Protein AF-A0A382D978-F1 (afdb_monomer)

Organism: NCBI:txid408172

InterPro domains:
  IPR000594 THIF-type NAD/FAD binding fold [PF00899] (1-119)
  IPR035985 Ubiquitin-activating enzyme-like [SSF69572] (1-120)
  IPR045886 ThiF/MoeB/HesA family [PTHR10953] (1-118)

Solvent-accessible surface area (backbone atoms only — not comparable to full-atom values): 6616 Å² total; per-residue (Å²): 61,31,33,36,23,66,35,57,55,21,30,58,52,52,52,54,43,37,75,72,60,44,59,46,42,33,37,31,28,61,52,56,37,47,81,94,47,38,92,53,19,79,82,50,55,86,90,44,50,72,38,46,39,39,58,54,49,47,54,52,43,40,73,73,28,73,78,43,44,73,46,68,38,81,38,76,85,43,85,87,55,39,72,68,56,55,74,79,38,65,35,40,36,40,28,55,95,47,67,70,56,54,54,51,52,52,55,51,24,62,75,67,76,35,52,72,46,77,60,132

Mean predicted aligned error: 2.24 Å

Foldseek 3Di:
DEEEDQALVNQVVLLVCLLVPPQEYEYEDQDADDPVGCVRNVQDDPVRGPPQSQVSSVVSSCVNHVRHHYHYHNDHDDPVPVLVVVVVDQAYEYPDDDPVVVVSCVVNCVVNVHHYHYDD

Radius of gyration: 13.4 Å; Cα contacts (8 Å, |Δi|>4): 221; chains: 1; bounding box: 26×32×36 Å

Nearest PDB structures (foldseek):
  6yub-assembly1_B  TM=9.825E-01  e=2.816E-12  Thermochaetoides thermophila
  6yub-assembly1_A  TM=9.847E-01  e=7.323E-12  Thermochaetoides thermophila
  1zud-assembly3_1  TM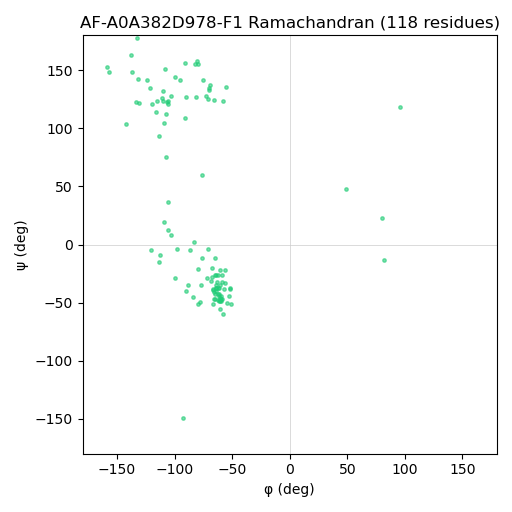=9.861E-01  e=1.385E-11  Escherichia coli K-12
  1zkm-assembly2_D  TM=9.813E-01  e=2.792E-11  Escherichia coli
  1jw9-assembly1_B  TM=9.790E-01  e=1.209E-10  Escherichia coli

pLDDT: mean 97.02, std 2.32, range [77.81, 98.62]

Secondary structure (DSSP, 8-state):
-EEE--STTHHHHHHHHHHTT-SEEEEE--PBP-GGGTTT-TT--GGGTTSBHHHHHHHHHHHH-TTSEEEEE-S---HHHHHHHGGG-SEEEE--SSHHHHHHHHHHHHHTT-EEEE--

Structure (mmCIF, N/CA/C/O backbone):
data_AF-A0A382D978-F1
#
_entry.id   AF-A0A382D978-F1
#
loop_
_atom_site.group_PDB
_atom_site.id
_atom_site.type_symbol
_atom_site.label_atom_id
_atom_site.label_alt_id
_atom_site.label_comp_id
_atom_site.label_asym_id
_atom_site.label_entity_id
_atom_site.label_seq_id
_atom_site.pdbx_PDB_ins_code
_atom_site.Cartn_x
_atom_site.Cartn_y
_atom_site.Cartn_z
_atom_site.occupancy
_atom_site.B_iso_or_equiv
_atom_site.auth_seq_id
_atom_site.auth_comp_id
_atom_site.auth_asym_id
_atom_site.auth_atom_id
_atom_site.pdbx_PDB_model_num
ATOM 1 N N . VAL A 1 1 ? -5.049 7.019 4.867 1.00 98.38 1 VAL A N 1
ATOM 2 C CA . VAL A 1 1 ? -5.458 5.656 4.436 1.00 98.38 1 VAL A CA 1
ATOM 3 C C . VAL A 1 1 ? -4.228 4.766 4.317 1.00 98.38 1 VAL A C 1
ATOM 5 O O . VAL A 1 1 ? -3.235 5.230 3.770 1.00 98.38 1 VAL A O 1
ATOM 8 N N . LEU A 1 2 ? -4.253 3.540 4.843 1.00 98.62 2 LEU A N 1
ATOM 9 C CA . LEU A 1 2 ? -3.199 2.536 4.648 1.00 98.62 2 LEU A CA 1
ATOM 10 C C . LEU A 1 2 ? -3.656 1.495 3.630 1.00 98.62 2 LEU A C 1
ATOM 12 O O . LEU A 1 2 ? -4.706 0.896 3.818 1.00 98.62 2 LEU A O 1
ATOM 16 N N . ILE A 1 3 ? -2.846 1.246 2.609 1.00 98.44 3 ILE A N 1
ATOM 17 C CA . ILE A 1 3 ? -3.051 0.193 1.617 1.00 98.44 3 ILE A CA 1
ATOM 18 C C . ILE A 1 3 ? -2.051 -0.928 1.911 1.00 98.44 3 ILE A C 1
ATOM 20 O O . ILE A 1 3 ? -0.840 -0.687 1.964 1.00 98.44 3 ILE A O 1
ATOM 24 N N . VAL A 1 4 ? -2.546 -2.146 2.123 1.00 98.31 4 VAL A N 1
ATOM 25 C CA . VAL A 1 4 ? -1.719 -3.339 2.345 1.00 98.31 4 VAL A CA 1
ATOM 26 C C . VAL A 1 4 ? -1.783 -4.211 1.099 1.00 98.31 4 VAL A C 1
ATOM 28 O O . VAL A 1 4 ? -2.829 -4.764 0.789 1.00 98.31 4 VAL A O 1
ATOM 31 N N . GLY A 1 5 ? -0.660 -4.320 0.393 1.00 97.69 5 GLY A N 1
ATOM 32 C CA . GLY A 1 5 ? -0.573 -4.891 -0.948 1.00 97.69 5 GLY A CA 1
ATOM 33 C C . GLY A 1 5 ? -0.637 -3.806 -2.022 1.00 97.69 5 GLY A C 1
ATOM 34 O O . GLY A 1 5 ? -1.629 -3.101 -2.159 1.00 97.69 5 GLY A O 1
ATOM 35 N N . ALA A 1 6 ? 0.427 -3.693 -2.811 1.00 97.19 6 ALA A N 1
ATOM 36 C CA . ALA A 1 6 ? 0.584 -2.783 -3.945 1.00 97.19 6 ALA A CA 1
ATOM 37 C C . ALA A 1 6 ? 0.478 -3.555 -5.275 1.00 97.19 6 ALA A C 1
ATOM 39 O O . ALA A 1 6 ? 1.224 -3.323 -6.222 1.00 97.19 6 ALA A O 1
ATOM 40 N N . GLY A 1 7 ? -0.408 -4.554 -5.308 1.00 96.31 7 GLY A N 1
ATOM 41 C CA . GLY A 1 7 ? -0.681 -5.390 -6.473 1.00 96.31 7 GLY A CA 1
ATOM 42 C C . GLY A 1 7 ? -1.832 -4.857 -7.325 1.00 96.31 7 GLY A C 1
ATOM 43 O O . GLY A 1 7 ? -2.085 -3.657 -7.375 1.00 96.31 7 GLY A O 1
ATOM 44 N N . GLY A 1 8 ? -2.557 -5.766 -7.984 1.00 96.62 8 GLY A N 1
ATOM 45 C CA . GLY A 1 8 ? -3.624 -5.381 -8.915 1.00 96.62 8 GLY A CA 1
ATOM 46 C C . GLY A 1 8 ? -4.802 -4.654 -8.264 1.00 96.62 8 GLY A C 1
ATOM 47 O O . GLY A 1 8 ? -5.430 -3.826 -8.907 1.00 96.62 8 GLY A O 1
ATOM 48 N N . LEU A 1 9 ? -5.045 -4.892 -6.972 1.00 96.50 9 LEU A N 1
ATOM 49 C CA . LEU A 1 9 ? -6.022 -4.138 -6.181 1.00 96.50 9 LEU A CA 1
ATOM 50 C C . LEU A 1 9 ? -5.420 -2.838 -5.631 1.00 96.50 9 LEU A C 1
ATOM 52 O O . LEU A 1 9 ? -6.022 -1.772 -5.718 1.00 96.50 9 LEU A O 1
ATOM 56 N N . GLY A 1 10 ? -4.201 -2.906 -5.093 1.00 97.31 10 GLY A N 1
ATOM 57 C CA . GLY A 1 10 ? -3.542 -1.761 -4.465 1.00 97.31 10 GLY A CA 1
ATOM 58 C C . GLY A 1 10 ? -3.230 -0.609 -5.419 1.00 97.31 10 GLY A C 1
ATOM 59 O O . GLY A 1 10 ? -3.371 0.549 -5.031 1.00 97.31 10 GLY A O 1
ATOM 60 N N . CYS A 1 11 ? -2.830 -0.906 -6.661 1.00 97.31 11 CYS A N 1
ATOM 61 C CA . CYS A 1 11 ? -2.509 0.105 -7.672 1.00 97.31 11 CYS A CA 1
ATOM 62 C C . CYS A 1 11 ? -3.681 1.060 -7.970 1.00 97.31 11 CYS A C 1
ATOM 64 O O . CYS A 1 11 ? -3.514 2.259 -7.742 1.00 97.31 11 CYS A O 1
ATOM 66 N N . PRO A 1 12 ? -4.856 0.592 -8.439 1.00 97.06 12 PRO A N 1
ATOM 67 C CA . PRO A 1 12 ? -5.972 1.488 -8.738 1.00 97.06 12 PRO A CA 1
ATOM 68 C C . PRO A 1 12 ? -6.465 2.229 -7.491 1.00 97.06 12 PRO A C 1
ATOM 70 O O . PRO A 1 12 ? -6.761 3.417 -7.563 1.00 97.06 12 PRO A O 1
ATOM 73 N N . ILE A 1 13 ? -6.481 1.575 -6.325 1.00 97.12 13 ILE A N 1
ATOM 74 C CA . ILE A 1 13 ? -6.863 2.220 -5.060 1.00 97.12 13 ILE A CA 1
ATOM 75 C C . ILE A 1 13 ? -5.928 3.396 -4.756 1.00 97.12 13 ILE A C 1
ATOM 77 O O . ILE A 1 13 ? -6.387 4.491 -4.440 1.00 97.12 13 ILE A O 1
ATOM 81 N N .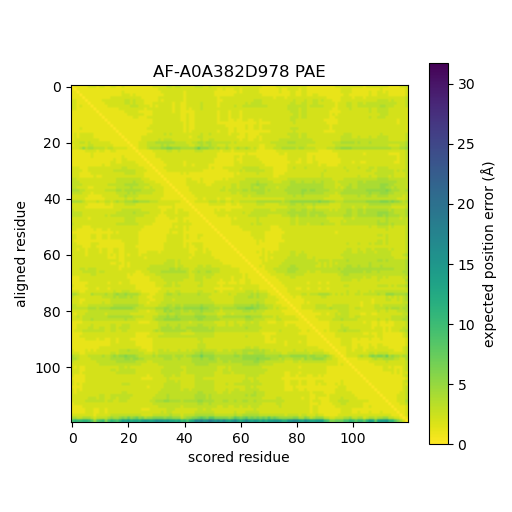 ALA A 1 14 ? -4.616 3.198 -4.881 1.00 97.56 14 ALA A N 1
ATOM 82 C CA . ALA A 1 14 ? -3.638 4.252 -4.651 1.00 97.56 14 ALA A CA 1
ATOM 83 C C . ALA A 1 14 ? -3.768 5.416 -5.649 1.00 97.56 14 ALA A C 1
ATOM 85 O O . ALA A 1 14 ? -3.666 6.573 -5.234 1.00 97.56 14 ALA A O 1
ATOM 86 N N . ASP A 1 15 ? -4.021 5.118 -6.929 1.00 97.75 15 ASP A N 1
ATOM 87 C CA . ASP A 1 15 ? -4.243 6.124 -7.977 1.00 97.75 15 ASP A CA 1
ATOM 88 C C . ASP A 1 15 ? -5.455 7.004 -7.646 1.00 97.75 15 ASP A C 1
ATOM 90 O O . ASP A 1 15 ? -5.336 8.223 -7.501 1.00 97.75 15 ASP A O 1
ATOM 94 N N . TYR A 1 16 ? -6.617 6.386 -7.425 1.00 97.81 16 TYR A N 1
ATOM 95 C CA . TYR A 1 16 ? -7.850 7.126 -7.167 1.00 97.81 16 TYR A CA 1
ATOM 96 C C . TYR A 1 16 ? -7.815 7.890 -5.843 1.00 97.81 16 TYR A C 1
ATOM 98 O O . TYR A 1 16 ? -8.249 9.039 -5.804 1.00 97.81 16 TYR A O 1
ATOM 106 N N . LEU A 1 17 ? -7.245 7.323 -4.772 1.00 97.81 17 LEU A N 1
ATOM 107 C CA . LEU A 1 17 ? -7.086 8.053 -3.508 1.00 97.81 17 LEU A CA 1
ATOM 108 C C . LEU A 1 17 ? -6.152 9.262 -3.662 1.00 97.81 17 LEU A C 1
ATOM 110 O O . LEU A 1 17 ? -6.402 10.309 -3.065 1.00 97.81 17 LEU A O 1
ATOM 114 N N . SER A 1 18 ? -5.090 9.144 -4.463 1.00 97.56 18 SER A N 1
ATOM 115 C CA . SER A 1 18 ? -4.199 10.270 -4.750 1.00 97.56 18 SER A CA 1
ATOM 116 C C . SER A 1 18 ? -4.916 11.381 -5.522 1.00 97.56 18 SER A C 1
ATOM 118 O O . SER A 1 18 ? -4.836 12.549 -5.128 1.00 97.56 18 SER A O 1
ATOM 120 N N . ARG A 1 19 ? -5.655 11.018 -6.578 1.00 97.88 19 ARG A N 1
ATOM 121 C CA . ARG A 1 19 ? -6.437 11.955 -7.402 1.00 97.88 19 ARG A CA 1
ATOM 122 C C . ARG A 1 19 ? -7.564 12.622 -6.623 1.00 97.88 19 ARG A C 1
ATOM 124 O O . ARG A 1 19 ? -7.827 13.797 -6.836 1.00 97.88 19 ARG A O 1
ATOM 131 N N . ALA A 1 20 ? -8.174 11.905 -5.681 1.00 98.00 20 ALA A N 1
ATOM 132 C CA . ALA A 1 20 ? -9.182 12.442 -4.771 1.00 98.00 20 ALA A CA 1
ATOM 133 C C . ALA A 1 20 ? -8.607 13.410 -3.716 1.00 98.00 20 ALA A C 1
ATOM 135 O O . ALA A 1 20 ? -9.359 13.969 -2.924 1.00 98.00 20 ALA A O 1
ATOM 136 N N . GLY A 1 21 ? -7.284 13.604 -3.668 1.00 96.75 21 GLY A N 1
ATOM 137 C CA . GLY A 1 21 ? -6.656 14.548 -2.746 1.00 96.75 21 GLY A CA 1
ATOM 138 C C . GLY A 1 21 ? -6.496 14.022 -1.320 1.00 96.75 21 GLY A C 1
ATOM 139 O O . GLY A 1 21 ? -6.355 14.816 -0.391 1.00 96.75 21 GLY A O 1
ATOM 140 N N . ILE A 1 22 ? -6.479 12.697 -1.114 1.00 97.56 22 ILE A N 1
ATOM 141 C CA . ILE A 1 22 ? -6.208 12.130 0.213 1.00 97.56 22 ILE A CA 1
ATOM 142 C C . ILE A 1 22 ? -4.844 12.613 0.710 1.00 97.56 22 ILE A C 1
ATOM 144 O O . ILE A 1 22 ? -3.809 12.407 0.072 1.00 97.56 22 ILE A O 1
ATOM 148 N N . GLY A 1 23 ? -4.844 13.237 1.890 1.00 95.69 23 GLY A N 1
ATOM 149 C CA . GLY A 1 23 ? -3.662 13.914 2.421 1.00 95.69 23 GLY A CA 1
ATOM 150 C C . GLY A 1 23 ? -2.502 12.973 2.747 1.00 95.69 23 GLY A C 1
ATOM 151 O O . GLY A 1 23 ? -1.352 13.306 2.474 1.00 95.69 23 GLY A O 1
ATOM 152 N N . THR A 1 24 ? -2.773 11.793 3.323 1.00 98.25 24 THR A N 1
ATOM 153 C CA . THR A 1 24 ? -1.734 10.798 3.653 1.00 98.25 24 THR A CA 1
ATOM 154 C C . THR A 1 24 ? -2.132 9.390 3.220 1.00 98.25 24 THR A C 1
ATOM 156 O O . THR A 1 24 ? -3.135 8.837 3.691 1.00 98.25 24 THR A O 1
ATOM 159 N N . ILE A 1 25 ? -1.289 8.780 2.384 1.00 98.62 25 ILE A N 1
ATOM 160 C CA . ILE A 1 25 ? -1.409 7.389 1.942 1.00 98.62 25 ILE A CA 1
ATOM 161 C C . ILE A 1 25 ? -0.204 6.594 2.458 1.00 98.62 25 ILE A C 1
ATOM 163 O O . ILE A 1 25 ? 0.955 6.942 2.229 1.00 98.62 25 ILE A O 1
ATOM 167 N N . GLY A 1 26 ? -0.482 5.526 3.198 1.00 98.50 26 GLY A N 1
ATOM 168 C CA . GLY A 1 26 ? 0.495 4.510 3.567 1.00 98.50 26 GLY A CA 1
ATOM 169 C C . GLY A 1 26 ? 0.432 3.349 2.585 1.00 98.50 26 GLY A C 1
ATOM 170 O O . GLY A 1 26 ? -0.661 2.963 2.186 1.00 98.50 26 GLY A O 1
ATOM 171 N N . ILE A 1 27 ? 1.577 2.780 2.222 1.00 98.38 27 ILE A N 1
ATOM 172 C CA . ILE A 1 27 ? 1.656 1.626 1.320 1.00 98.38 27 ILE A CA 1
ATOM 173 C C . ILE A 1 27 ? 2.566 0.592 1.961 1.00 98.38 27 ILE A C 1
ATOM 175 O O . ILE A 1 27 ? 3.730 0.890 2.229 1.00 98.38 27 ILE A O 1
ATOM 179 N N . ALA A 1 28 ? 2.057 -0.614 2.189 1.00 98.31 28 ALA A N 1
ATOM 180 C CA . ALA A 1 28 ? 2.844 -1.734 2.681 1.00 98.31 28 ALA A CA 1
ATOM 181 C C . ALA A 1 28 ? 2.885 -2.861 1.651 1.00 98.31 28 ALA A C 1
ATOM 183 O O . ALA A 1 28 ? 1.864 -3.480 1.363 1.00 98.31 28 ALA A O 1
ATOM 184 N N . ASP A 1 29 ? 4.069 -3.125 1.110 1.00 98.19 29 ASP A N 1
ATOM 185 C CA . ASP A 1 29 ? 4.351 -4.240 0.210 1.00 98.19 29 ASP A CA 1
ATOM 186 C C . ASP A 1 29 ? 5.861 -4.536 0.282 1.00 98.19 29 ASP A C 1
ATOM 188 O O . ASP A 1 29 ? 6.670 -3.642 0.547 1.00 98.19 29 ASP A O 1
ATOM 192 N N . PHE A 1 30 ? 6.253 -5.793 0.115 1.00 96.94 30 PHE A N 1
ATOM 193 C CA . PHE A 1 30 ? 7.649 -6.238 0.191 1.00 96.94 30 PHE A CA 1
ATOM 194 C C . PHE A 1 30 ? 8.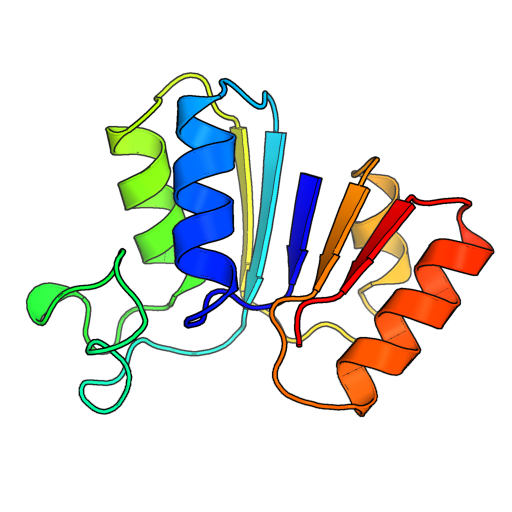191 -6.724 -1.154 1.00 96.94 30 PHE A C 1
ATOM 196 O O . PHE A 1 30 ? 9.396 -6.939 -1.282 1.00 96.94 30 PHE A O 1
ATOM 203 N N . ASP A 1 31 ? 7.328 -6.873 -2.153 1.00 97.50 31 ASP A N 1
ATOM 204 C CA . ASP A 1 31 ? 7.688 -7.442 -3.436 1.00 97.50 31 ASP A CA 1
ATOM 205 C C . ASP A 1 31 ? 8.372 -6.429 -4.353 1.00 97.50 31 ASP A C 1
ATOM 207 O O . ASP A 1 31 ? 8.193 -5.203 -4.292 1.00 97.50 31 ASP A O 1
ATOM 211 N N . LYS A 1 32 ? 9.108 -6.999 -5.303 1.00 98.38 32 LYS A N 1
ATOM 212 C CA . LYS A 1 32 ? 9.566 -6.313 -6.504 1.00 98.38 32 LYS A CA 1
ATOM 213 C C . LYS A 1 32 ? 8.561 -6.487 -7.640 1.00 98.38 32 LYS A C 1
ATOM 215 O O . LYS A 1 32 ? 7.785 -7.441 -7.680 1.00 98.38 32 LYS A O 1
ATOM 220 N N . ILE A 1 33 ? 8.589 -5.553 -8.579 1.00 98.50 33 ILE A N 1
ATOM 221 C CA . ILE A 1 33 ? 7.781 -5.604 -9.795 1.00 98.50 33 ILE A CA 1
ATOM 222 C C . ILE A 1 33 ? 8.323 -6.716 -10.699 1.00 98.50 33 ILE A C 1
ATOM 224 O O . ILE A 1 33 ? 9.530 -6.808 -10.933 1.00 98.50 33 ILE A O 1
ATOM 228 N N . ASN A 1 34 ? 7.419 -7.551 -11.210 1.00 98.19 34 ASN A N 1
ATOM 229 C CA . ASN A 1 34 ? 7.719 -8.662 -12.111 1.00 98.19 34 ASN A CA 1
ATOM 230 C C . ASN A 1 34 ? 6.899 -8.512 -13.399 1.00 98.19 34 ASN A C 1
ATOM 232 O O . ASN A 1 34 ? 5.725 -8.139 -13.338 1.00 98.19 34 ASN A O 1
ATOM 236 N N . LEU A 1 35 ? 7.502 -8.841 -14.545 1.00 97.88 35 LEU A N 1
ATOM 237 C CA . LEU A 1 35 ? 6.856 -8.840 -15.858 1.00 97.88 35 LEU A CA 1
ATOM 238 C C . LEU A 1 35 ? 5.543 -9.641 -15.874 1.00 97.88 35 LEU A C 1
ATOM 240 O O . LEU A 1 35 ? 4.565 -9.196 -16.464 1.00 97.88 35 LEU A O 1
ATOM 244 N N . SER A 1 36 ? 5.472 -10.771 -15.167 1.00 97.19 36 SER A N 1
ATOM 245 C CA . SER A 1 36 ? 4.257 -11.596 -15.093 1.00 97.19 36 SER A CA 1
ATOM 246 C C . SER A 1 36 ? 3.074 -10.903 -14.407 1.00 97.19 36 SER A C 1
ATOM 248 O O . SER A 1 36 ? 1.950 -11.395 -14.473 1.00 97.19 36 SER A O 1
ATOM 250 N N . ASN A 1 37 ? 3.297 -9.760 -13.752 1.00 96.12 37 ASN A N 1
ATOM 251 C CA . ASN A 1 37 ? 2.290 -9.067 -12.958 1.00 96.12 37 ASN A CA 1
ATOM 252 C C . ASN A 1 37 ? 1.866 -7.705 -13.524 1.00 96.12 37 ASN A C 1
ATOM 254 O O . ASN A 1 37 ? 0.819 -7.196 -13.120 1.00 96.12 37 ASN A O 1
ATOM 258 N N . ILE A 1 38 ? 2.622 -7.121 -14.463 1.00 95.94 38 ILE A N 1
ATOM 259 C CA . ILE A 1 38 ? 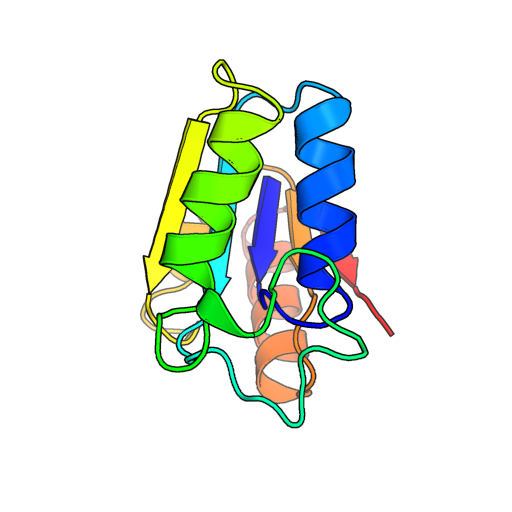2.348 -5.755 -14.948 1.00 95.94 38 ILE A CA 1
ATOM 260 C C . ILE A 1 38 ? 1.005 -5.633 -15.679 1.00 95.94 38 ILE A C 1
ATOM 262 O O . ILE A 1 38 ? 0.391 -4.576 -15.628 1.00 95.94 38 ILE A O 1
ATOM 266 N N . HIS A 1 39 ? 0.493 -6.718 -16.273 1.00 96.00 39 HIS A N 1
ATOM 267 C CA . HIS A 1 39 ? -0.795 -6.721 -16.985 1.00 96.00 39 HIS A CA 1
ATOM 268 C C . HIS A 1 39 ? -1.995 -6.356 -16.097 1.00 96.00 39 HIS A C 1
ATOM 270 O O . HIS A 1 39 ? -3.029 -5.947 -16.610 1.00 96.00 39 HIS A O 1
ATOM 276 N N . ARG A 1 40 ? -1.869 -6.513 -14.772 1.00 96.38 40 ARG A N 1
ATOM 277 C CA . ARG A 1 40 ? -2.919 -6.172 -13.798 1.00 96.38 40 ARG A CA 1
ATOM 278 C C . ARG A 1 40 ? -2.494 -5.120 -12.778 1.00 96.38 40 ARG A C 1
ATOM 280 O O . ARG A 1 40 ? -3.309 -4.710 -11.967 1.00 96.38 40 ARG A O 1
ATOM 287 N N . GLN A 1 41 ? -1.234 -4.687 -12.789 1.00 97.31 41 GLN A N 1
ATOM 288 C CA . GLN A 1 41 ? -0.694 -3.691 -11.859 1.00 97.31 41 GLN A CA 1
ATOM 289 C C . GLN A 1 41 ? -0.474 -2.371 -12.602 1.00 97.31 41 GLN A C 1
ATOM 291 O O . GLN A 1 41 ? 0.650 -2.017 -12.949 1.00 97.31 41 GLN A O 1
ATOM 296 N N . SER A 1 42 ? -1.576 -1.665 -12.862 1.00 95.00 42 SER A N 1
ATOM 297 C CA . SER A 1 42 ? -1.678 -0.557 -13.827 1.00 95.00 42 SER A CA 1
ATOM 298 C C . SER A 1 42 ? -0.710 0.615 -13.625 1.00 95.00 42 SER A C 1
ATOM 300 O O . SER A 1 42 ? -0.439 1.348 -14.571 1.00 95.00 42 SER A O 1
ATOM 302 N N . LEU A 1 43 ? -0.172 0.809 -12.417 1.00 96.88 43 LEU A N 1
ATOM 303 C CA . LEU A 1 43 ? 0.773 1.893 -12.127 1.00 96.88 43 LEU A CA 1
ATOM 304 C C . LEU A 1 43 ? 2.238 1.536 -12.417 1.00 96.88 43 LEU A C 1
ATOM 306 O O . LEU A 1 43 ? 3.112 2.399 -12.304 1.00 96.88 43 LEU A O 1
ATOM 310 N N . TYR A 1 44 ? 2.524 0.293 -12.801 1.00 98.19 44 TYR A N 1
ATOM 311 C CA . TYR A 1 44 ? 3.866 -0.162 -13.154 1.00 98.19 44 TYR A CA 1
ATOM 312 C C . TYR A 1 44 ? 3.995 -0.391 -14.653 1.00 98.19 44 TYR A C 1
ATOM 314 O O . TYR A 1 44 ? 3.038 -0.739 -15.338 1.00 98.19 44 TYR A O 1
ATOM 322 N N . ASN A 1 45 ? 5.211 -0.225 -15.168 1.00 97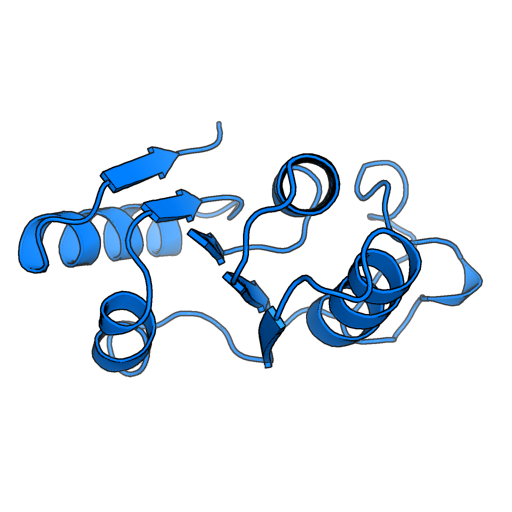.25 45 ASN A N 1
ATOM 323 C CA . ASN A 1 45 ? 5.528 -0.536 -16.557 1.00 97.25 45 ASN A CA 1
ATOM 324 C C . ASN A 1 45 ? 6.816 -1.366 -16.666 1.00 97.25 45 ASN A C 1
ATOM 326 O O . ASN A 1 45 ? 7.482 -1.656 -15.672 1.00 97.25 45 ASN A O 1
ATOM 330 N N . SER A 1 46 ? 7.175 -1.754 -17.890 1.00 97.25 46 SER A N 1
ATOM 331 C CA . SER A 1 46 ? 8.346 -2.594 -18.163 1.00 97.25 46 SER A CA 1
ATOM 332 C C . SER A 1 46 ? 9.674 -1.997 -17.677 1.00 97.25 46 SER A C 1
ATOM 334 O O . SER A 1 46 ? 10.580 -2.748 -17.330 1.00 97.25 46 SER A O 1
ATOM 336 N N . LYS A 1 47 ? 9.793 -0.666 -17.568 1.00 97.81 47 LYS A N 1
ATOM 337 C CA . LYS A 1 47 ? 10.997 0.011 -17.046 1.00 97.81 47 LYS A CA 1
ATOM 338 C C . LYS A 1 47 ? 11.117 -0.063 -15.520 1.00 97.81 47 LYS A C 1
ATOM 340 O O . LYS A 1 47 ? 12.154 0.295 -14.962 1.00 97.81 47 LYS A O 1
ATOM 345 N N . ASP A 1 48 ? 10.059 -0.495 -14.842 1.00 98.31 48 ASP A N 1
ATOM 346 C CA . ASP A 1 48 ? 9.996 -0.579 -13.386 1.00 98.31 48 ASP A CA 1
ATOM 347 C C . ASP A 1 48 ? 10.294 -1.996 -12.859 1.00 98.31 48 ASP A C 1
ATOM 349 O O . ASP A 1 48 ? 10.402 -2.198 -11.649 1.00 98.31 48 ASP A O 1
ATOM 353 N N . ILE A 1 49 ? 10.482 -2.977 -13.750 1.00 98.38 49 ILE A N 1
ATOM 354 C CA . ILE A 1 49 ? 10.792 -4.370 -13.398 1.00 98.38 49 ILE A CA 1
ATOM 355 C C . ILE A 1 49 ? 12.038 -4.446 -12.502 1.00 98.38 49 ILE A C 1
ATOM 357 O O . ILE A 1 49 ? 13.044 -3.779 -12.731 1.00 98.38 49 ILE A O 1
ATOM 361 N N . GLY A 1 50 ? 11.962 -5.267 -11.450 1.00 98.25 50 GLY A N 1
ATOM 362 C CA . GLY A 1 50 ? 13.042 -5.467 -10.478 1.00 98.25 50 GLY A CA 1
ATOM 363 C C . GLY A 1 50 ? 13.129 -4.398 -9.381 1.00 98.25 50 GLY A C 1
ATOM 364 O O . GLY A 1 50 ? 13.778 -4.635 -8.357 1.00 98.25 50 GLY A O 1
ATOM 365 N N . LYS A 1 51 ? 12.438 -3.261 -9.531 1.00 98.56 51 LYS A N 1
ATOM 366 C CA . LYS A 1 51 ? 12.305 -2.252 -8.471 1.00 98.56 51 LYS A CA 1
ATOM 367 C C . LYS A 1 51 ? 11.241 -2.673 -7.462 1.00 98.56 51 LYS A C 1
ATOM 369 O O . LYS A 1 51 ? 10.325 -3.432 -7.781 1.00 98.56 51 LYS A O 1
ATOM 374 N N . PHE A 1 52 ? 11.341 -2.176 -6.232 1.00 98.56 52 PHE A N 1
ATOM 375 C CA . PHE A 1 52 ? 10.319 -2.433 -5.220 1.00 98.56 52 PHE A CA 1
ATOM 376 C C . PHE A 1 52 ? 9.022 -1.702 -5.553 1.00 98.56 52 PHE A C 1
ATOM 378 O O . PHE A 1 52 ? 9.028 -0.504 -5.849 1.00 98.56 52 PHE A O 1
ATOM 385 N N . LYS A 1 53 ? 7.903 -2.417 -5.418 1.00 98.50 53 LYS A N 1
ATOM 386 C CA . LYS A 1 53 ? 6.557 -1.895 -5.684 1.00 98.50 53 LYS A CA 1
ATOM 387 C C . LYS A 1 53 ? 6.270 -0.602 -4.922 1.00 98.50 53 LYS A C 1
ATOM 389 O O . LYS A 1 53 ? 5.764 0.356 -5.501 1.00 98.50 53 LYS A O 1
ATOM 394 N N . VAL A 1 54 ? 6.630 -0.555 -3.636 1.00 98.38 54 VAL A N 1
ATOM 395 C CA . VAL A 1 54 ? 6.385 0.604 -2.757 1.00 98.38 54 VAL A CA 1
ATOM 396 C C . VAL A 1 54 ? 7.186 1.851 -3.126 1.00 98.38 54 VAL A C 1
ATOM 398 O O . VAL A 1 54 ? 6.743 2.958 -2.820 1.00 98.38 54 VAL A O 1
ATOM 401 N N . ASP A 1 55 ? 8.356 1.683 -3.746 1.00 98.31 55 ASP A N 1
ATOM 402 C CA . ASP A 1 55 ? 9.218 2.803 -4.129 1.00 98.31 55 ASP A CA 1
ATOM 403 C C . ASP A 1 55 ? 8.683 3.428 -5.419 1.00 98.31 55 ASP A C 1
ATOM 405 O O . ASP A 1 55 ? 8.375 4.617 -5.452 1.00 98.31 55 ASP A O 1
ATOM 409 N N . VAL A 1 56 ? 8.448 2.599 -6.441 1.00 98.44 56 VAL A N 1
ATOM 410 C CA . VAL A 1 56 ? 7.883 3.055 -7.719 1.00 98.44 56 VAL A CA 1
ATOM 411 C C . VAL A 1 56 ? 6.498 3.654 -7.509 1.00 98.44 56 VAL A C 1
ATOM 413 O O . VAL A 1 56 ? 6.208 4.733 -8.011 1.00 98.44 56 VAL A O 1
ATOM 416 N N . LEU A 1 57 ? 5.641 3.008 -6.714 1.00 97.81 57 LEU A N 1
ATOM 417 C CA . LEU A 1 57 ? 4.294 3.514 -6.463 1.00 97.81 57 LEU A CA 1
ATOM 418 C C . LEU A 1 57 ? 4.314 4.892 -5.786 1.00 97.81 57 LEU A C 1
ATOM 420 O O . LEU A 1 57 ? 3.518 5.759 -6.138 1.00 97.81 57 LEU A O 1
ATOM 424 N N . LYS A 1 58 ? 5.260 5.132 -4.868 1.00 98.25 58 LYS A N 1
ATOM 425 C CA . LYS A 1 58 ? 5.465 6.452 -4.260 1.00 98.25 58 LYS A CA 1
ATOM 426 C C . LYS A 1 58 ? 5.813 7.507 -5.311 1.00 98.25 58 LYS A C 1
ATOM 428 O O . LYS A 1 58 ? 5.241 8.595 -5.267 1.00 98.25 58 LYS A O 1
ATOM 433 N N . GLU A 1 59 ? 6.724 7.200 -6.233 1.00 98.06 59 GLU A N 1
ATOM 434 C CA . GLU A 1 59 ? 7.111 8.108 -7.322 1.00 98.06 59 GLU A CA 1
ATOM 435 C C . GLU A 1 59 ? 5.923 8.422 -8.239 1.00 98.06 59 GLU A C 1
ATOM 437 O O . GLU A 1 59 ? 5.637 9.591 -8.497 1.00 98.06 59 GLU A O 1
ATOM 442 N N . LYS A 1 60 ? 5.171 7.396 -8.665 1.00 97.50 60 LYS A N 1
ATOM 443 C CA . LYS A 1 60 ? 3.983 7.568 -9.518 1.00 97.50 60 LYS A CA 1
ATOM 444 C C . LYS A 1 60 ? 2.928 8.430 -8.834 1.00 97.50 60 LYS A C 1
ATOM 446 O O . LYS A 1 60 ? 2.461 9.398 -9.425 1.00 97.50 60 LYS A O 1
ATOM 451 N N . ILE A 1 61 ? 2.604 8.144 -7.574 1.00 97.56 61 ILE A N 1
ATOM 452 C CA . ILE A 1 61 ? 1.634 8.946 -6.822 1.00 97.56 61 ILE A CA 1
ATOM 453 C C . ILE A 1 61 ? 2.111 10.391 -6.679 1.00 97.56 61 ILE A C 1
ATOM 455 O O . ILE A 1 61 ? 1.327 11.312 -6.879 1.00 97.56 61 ILE A O 1
ATOM 459 N N . LYS A 1 62 ? 3.396 10.621 -6.386 1.00 97.25 62 LYS A N 1
ATOM 460 C CA . LYS A 1 62 ? 3.936 11.985 -6.306 1.00 97.25 62 LYS A CA 1
ATOM 461 C C . LYS A 1 62 ? 3.863 12.737 -7.632 1.00 97.25 62 LYS A C 1
ATOM 463 O O . LYS A 1 62 ? 3.671 13.947 -7.602 1.00 97.25 62 LYS A O 1
ATOM 468 N N . SER A 1 63 ? 3.978 12.037 -8.761 1.00 97.00 63 SER A N 1
ATOM 469 C CA . SER A 1 63 ? 3.779 12.632 -10.087 1.00 97.00 63 SER A CA 1
ATOM 470 C C . SER A 1 63 ? 2.313 12.967 -10.385 1.00 97.00 63 SER A C 1
ATOM 472 O O . SER A 1 63 ? 2.048 13.908 -11.123 1.00 97.00 63 SER A O 1
ATOM 474 N N . ILE A 1 64 ? 1.367 12.229 -9.790 1.00 96.62 64 ILE A N 1
ATOM 475 C CA . ILE A 1 64 ? -0.077 12.475 -9.917 1.00 96.62 64 ILE A CA 1
ATOM 476 C C . ILE A 1 64 ? -0.507 13.640 -9.021 1.00 96.62 64 ILE A C 1
ATOM 478 O O . ILE A 1 64 ? -1.197 14.550 -9.471 1.00 96.62 64 ILE A O 1
ATOM 482 N N . ASN A 1 65 ? -0.110 13.614 -7.748 1.00 97.44 65 ASN A N 1
ATOM 483 C CA . ASN A 1 65 ? -0.439 14.643 -6.771 1.00 97.44 65 ASN A CA 1
ATOM 484 C C . ASN A 1 65 ? 0.754 14.893 -5.824 1.00 97.44 65 ASN A C 1
ATOM 486 O O . ASN A 1 65 ? 0.985 14.111 -4.889 1.00 97.44 65 ASN A O 1
ATOM 490 N N . PRO A 1 66 ? 1.501 16.000 -5.998 1.00 96.88 66 PRO A N 1
ATOM 491 C CA . PRO A 1 66 ? 2.673 16.290 -5.176 1.00 96.88 66 PRO A CA 1
ATOM 492 C C . PRO A 1 66 ? 2.321 16.595 -3.712 1.00 96.88 66 PRO A C 1
ATOM 494 O O . PRO A 1 66 ? 3.177 16.426 -2.836 1.00 96.88 66 PRO A O 1
ATOM 497 N N . PHE A 1 67 ? 1.074 16.975 -3.416 1.00 96.81 67 PHE A N 1
ATOM 498 C CA . PHE A 1 67 ? 0.614 17.311 -2.066 1.00 96.81 67 PHE A CA 1
ATOM 499 C C . PHE A 1 67 ? 0.298 16.076 -1.210 1.00 96.81 67 PHE A C 1
ATOM 501 O O . PHE A 1 67 ? 0.368 16.149 0.019 1.00 96.81 67 PHE A O 1
ATOM 508 N N . THR A 1 68 ? 0.037 14.914 -1.821 1.00 97.12 68 THR A N 1
ATOM 509 C CA . THR A 1 68 ? -0.179 13.663 -1.081 1.00 97.12 68 THR A CA 1
ATOM 510 C C . THR A 1 68 ? 1.102 13.239 -0.355 1.00 97.12 68 THR A C 1
ATOM 512 O O . THR A 1 68 ? 2.167 13.058 -0.957 1.00 97.12 68 THR A O 1
ATOM 515 N N . LYS A 1 69 ? 1.027 13.044 0.965 1.00 97.75 69 LYS A N 1
ATOM 516 C CA . LYS A 1 69 ? 2.119 12.491 1.780 1.00 97.75 69 LYS A CA 1
ATOM 517 C C . LYS A 1 69 ? 2.118 10.969 1.669 1.00 97.75 69 LYS A C 1
ATOM 519 O O . LYS A 1 69 ? 1.106 10.329 1.944 1.00 97.75 69 LYS A O 1
ATOM 524 N N . ILE A 1 70 ? 3.264 10.387 1.313 1.00 97.88 70 ILE A N 1
ATOM 525 C CA . ILE A 1 70 ? 3.412 8.935 1.155 1.00 97.88 70 ILE A CA 1
ATOM 526 C C . ILE A 1 70 ? 4.306 8.354 2.243 1.00 97.88 70 ILE A C 1
ATOM 528 O O . ILE A 1 70 ? 5.448 8.785 2.407 1.00 97.88 70 ILE A O 1
ATOM 532 N N . LYS A 1 71 ? 3.794 7.338 2.947 1.00 98.12 71 LYS A N 1
ATOM 533 C CA . LYS A 1 71 ? 4.556 6.499 3.881 1.00 98.12 71 LYS A CA 1
ATOM 534 C C . LYS A 1 71 ? 4.724 5.097 3.289 1.00 98.12 71 LYS A C 1
ATOM 536 O O . LYS A 1 71 ? 3.779 4.313 3.289 1.00 98.12 71 LYS A O 1
ATOM 541 N N . SER A 1 72 ? 5.920 4.789 2.794 1.00 97.94 72 SER A N 1
ATOM 542 C CA . SER A 1 72 ? 6.247 3.474 2.228 1.00 97.94 72 SER A CA 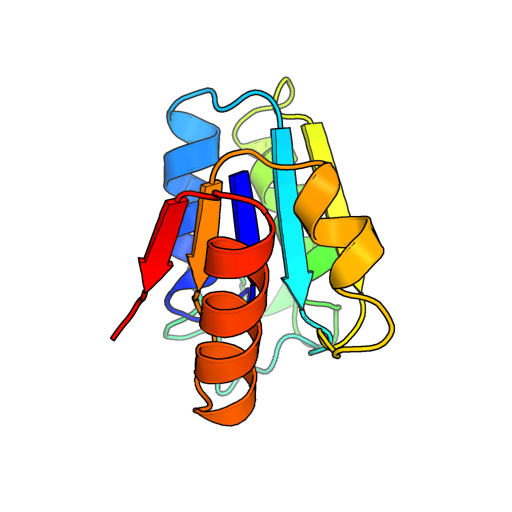1
ATOM 543 C C . SER A 1 72 ? 6.784 2.531 3.305 1.00 97.94 72 SER A C 1
ATOM 545 O O . SER A 1 72 ? 7.763 2.838 3.984 1.00 97.94 72 SER A O 1
ATOM 547 N N . PHE A 1 73 ? 6.182 1.353 3.424 1.00 98.06 73 PHE A N 1
ATOM 548 C CA . PHE A 1 73 ? 6.625 0.265 4.287 1.00 98.06 73 PHE A CA 1
ATOM 549 C C . PHE A 1 73 ? 7.075 -0.901 3.408 1.00 98.06 73 PHE A C 1
ATOM 551 O O . PHE A 1 73 ? 6.278 -1.746 3.014 1.00 98.06 73 PHE A O 1
ATOM 558 N N . LYS A 1 74 ? 8.377 -0.941 3.113 1.00 97.50 74 LYS A N 1
ATOM 559 C CA . LYS A 1 74 ? 9.029 -2.004 2.334 1.00 97.50 74 LYS A CA 1
ATOM 560 C C . LYS A 1 74 ? 9.225 -3.272 3.169 1.00 97.50 74 LYS A C 1
ATOM 562 O O . LYS A 1 74 ? 10.348 -3.655 3.484 1.00 97.50 74 LYS A O 1
ATOM 567 N N . LYS A 1 75 ? 8.130 -3.840 3.664 1.00 95.69 75 LYS A N 1
ATOM 568 C CA . LYS A 1 75 ? 8.131 -5.009 4.547 1.00 95.69 75 LYS A CA 1
ATOM 569 C C . LYS A 1 75 ? 6.781 -5.705 4.501 1.00 95.69 75 LYS A C 1
ATOM 571 O O . LYS A 1 75 ? 5.749 -5.072 4.289 1.00 95.69 75 LYS A O 1
ATOM 576 N N . LYS A 1 76 ? 6.793 -7.011 4.757 1.00 95.19 76 LYS A N 1
ATOM 577 C CA . LYS A 1 76 ? 5.568 -7.783 4.940 1.00 95.19 76 LYS A CA 1
ATOM 578 C C . LYS A 1 76 ? 4.898 -7.362 6.245 1.00 95.19 76 LYS A C 1
ATOM 580 O O . LYS A 1 76 ? 5.574 -7.199 7.261 1.00 95.19 76 LYS A O 1
ATOM 585 N N . ILE A 1 77 ? 3.581 -7.194 6.221 1.00 96.62 77 ILE A N 1
ATOM 586 C CA . ILE A 1 77 ? 2.806 -6.916 7.430 1.00 96.62 77 ILE A CA 1
ATOM 587 C C . ILE A 1 77 ? 2.719 -8.184 8.287 1.00 96.62 77 ILE A C 1
ATOM 589 O O . ILE A 1 77 ? 2.345 -9.250 7.794 1.00 96.62 77 ILE A O 1
ATOM 593 N N . THR A 1 78 ? 3.088 -8.056 9.561 1.00 96.12 78 THR A N 1
ATOM 594 C CA . THR A 1 78 ? 3.113 -9.132 10.567 1.00 96.12 78 THR A CA 1
ATOM 595 C C . THR A 1 78 ? 2.569 -8.620 11.901 1.00 96.12 78 THR A C 1
ATOM 597 O O . THR A 1 78 ? 2.495 -7.408 12.110 1.00 96.12 78 THR A O 1
ATOM 600 N N . ASP A 1 79 ? 2.189 -9.518 12.820 1.00 94.44 79 ASP A N 1
ATOM 601 C CA . ASP A 1 79 ? 1.675 -9.130 14.145 1.00 94.44 79 ASP A CA 1
ATOM 602 C C . ASP A 1 79 ? 2.671 -8.230 14.908 1.00 94.44 79 ASP A C 1
ATOM 604 O O . ASP A 1 79 ? 2.261 -7.301 15.611 1.00 94.44 79 ASP A O 1
ATOM 608 N N . GLU A 1 80 ? 3.974 -8.455 14.707 1.00 94.62 80 GLU A N 1
ATOM 609 C CA . GLU A 1 80 ? 5.072 -7.704 15.328 1.00 94.62 80 GLU A CA 1
ATOM 610 C C . GLU A 1 80 ? 5.107 -6.234 14.892 1.00 94.62 80 GLU A C 1
ATOM 612 O O . GLU A 1 80 ? 5.313 -5.338 15.710 1.00 94.62 80 GLU A O 1
ATOM 617 N N . ASN A 1 81 ? 4.899 -5.962 13.599 1.00 96.00 81 ASN A N 1
ATOM 618 C CA . ASN A 1 81 ? 5.073 -4.616 13.054 1.00 96.00 81 ASN A CA 1
ATOM 619 C C . ASN A 1 81 ? 3.756 -3.850 12.881 1.00 96.00 81 ASN A C 1
ATOM 621 O O . ASN A 1 81 ? 3.739 -2.618 12.987 1.00 96.00 81 ASN A O 1
ATOM 625 N N . PHE A 1 82 ? 2.643 -4.552 12.658 1.00 96.88 82 PHE A N 1
ATOM 626 C CA . PHE A 1 82 ? 1.399 -3.908 12.254 1.00 96.88 82 PHE A CA 1
ATOM 627 C C . PHE A 1 82 ? 0.801 -3.050 13.362 1.00 96.88 82 PHE A C 1
ATOM 629 O O . PHE A 1 82 ? 0.227 -1.997 13.091 1.00 96.88 82 PHE A O 1
ATOM 636 N N . ASN A 1 83 ? 1.021 -3.456 14.614 1.00 94.94 83 ASN A N 1
ATOM 637 C CA . ASN A 1 83 ? 0.557 -2.762 15.809 1.00 94.94 83 ASN A CA 1
ATOM 638 C C . ASN A 1 83 ? 0.945 -1.276 15.841 1.00 94.94 83 ASN A C 1
ATOM 640 O O . ASN A 1 83 ? 0.170 -0.442 16.301 1.00 94.94 83 ASN A O 1
ATOM 644 N N . ASN A 1 84 ? 2.145 -0.952 15.359 1.00 94.81 84 ASN A N 1
ATOM 645 C CA . ASN A 1 84 ? 2.652 0.417 15.343 1.00 94.81 84 ASN A CA 1
ATOM 646 C C . ASN A 1 84 ? 2.235 1.154 14.065 1.00 94.81 84 ASN A C 1
ATOM 648 O O . ASN A 1 84 ? 1.936 2.345 14.107 1.00 94.81 84 ASN A O 1
ATOM 652 N N . ILE A 1 85 ? 2.161 0.438 12.940 1.00 97.19 85 ILE A N 1
ATOM 653 C CA . ILE A 1 85 ? 1.788 1.007 11.641 1.00 97.19 85 ILE A CA 1
ATOM 654 C C . ILE A 1 85 ? 0.323 1.460 11.651 1.00 97.19 85 ILE A C 1
ATOM 656 O O . ILE A 1 85 ? 0.041 2.610 11.313 1.00 97.19 85 ILE A O 1
ATOM 660 N N . ILE A 1 86 ? -0.602 0.591 12.075 1.00 97.44 86 ILE A N 1
ATOM 661 C CA . ILE A 1 86 ? -2.053 0.820 11.983 1.00 97.44 86 ILE A CA 1
ATOM 662 C C . ILE A 1 86 ? -2.515 2.081 12.729 1.00 97.44 86 ILE A C 1
ATOM 664 O O . ILE A 1 86 ? -3.434 2.766 12.288 1.00 97.44 86 ILE A O 1
ATOM 668 N N . LYS A 1 87 ? -1.842 2.442 13.828 1.00 96.75 87 LYS A N 1
ATOM 669 C CA . LYS A 1 87 ? -2.191 3.608 14.656 1.00 96.75 87 LYS A CA 1
ATOM 670 C C . LYS A 1 87 ? -2.094 4.935 13.899 1.00 96.75 87 LYS A C 1
ATOM 672 O O . LYS A 1 87 ? -2.797 5.873 14.248 1.00 96.75 87 LYS A O 1
ATOM 677 N N . SER A 1 88 ? -1.259 5.004 12.859 1.00 96.75 88 SER A N 1
ATOM 678 C CA . SER A 1 88 ? -1.036 6.214 12.054 1.00 96.75 88 SER A CA 1
ATOM 679 C C . SER A 1 88 ? -2.080 6.445 10.953 1.00 96.75 88 SER A C 1
ATOM 681 O O . SER A 1 88 ? -1.903 7.364 10.152 1.00 96.75 88 SER A O 1
ATOM 683 N N . PHE A 1 89 ? -3.104 5.593 10.844 1.00 98.31 89 PHE A N 1
ATOM 684 C CA . PHE A 1 89 ? -4.076 5.641 9.754 1.00 98.31 89 PHE A CA 1
ATOM 685 C C . PHE A 1 89 ? -5.504 5.433 10.263 1.00 98.31 89 PHE A C 1
ATOM 687 O O . PHE A 1 89 ? -5.733 4.714 11.235 1.00 98.31 89 PHE A O 1
ATOM 694 N N . ASP A 1 90 ? -6.466 6.056 9.587 1.00 97.88 90 ASP A N 1
ATOM 695 C CA . ASP A 1 90 ? -7.888 5.999 9.962 1.00 97.88 90 ASP A CA 1
ATOM 696 C C . ASP A 1 90 ? -8.619 4.836 9.282 1.00 97.88 90 ASP A C 1
ATOM 698 O O . ASP A 1 90 ? -9.412 4.131 9.903 1.00 97.88 90 ASP A O 1
ATOM 702 N N . ILE A 1 91 ? -8.287 4.606 8.010 1.00 98.56 91 ILE A N 1
ATOM 703 C CA . ILE A 1 91 ? -8.867 3.568 7.153 1.00 98.56 91 ILE A CA 1
ATOM 704 C C . ILE A 1 91 ? -7.753 2.651 6.667 1.00 98.56 91 ILE A C 1
ATOM 706 O O . ILE A 1 91 ? -6.706 3.129 6.210 1.00 98.56 91 ILE A O 1
ATOM 710 N N . ILE A 1 92 ? -8.011 1.348 6.740 1.00 98.56 92 ILE A N 1
ATOM 711 C CA . ILE A 1 92 ? -7.158 0.280 6.231 1.00 98.56 92 ILE A CA 1
ATOM 712 C C . ILE A 1 92 ? -7.846 -0.347 5.023 1.00 98.56 92 ILE A C 1
ATOM 714 O O . ILE A 1 92 ? -9.026 -0.683 5.077 1.00 98.56 92 ILE A O 1
ATOM 718 N N . VAL A 1 93 ? -7.099 -0.511 3.939 1.00 98.38 93 VAL A N 1
ATOM 719 C CA . VAL A 1 93 ? -7.561 -1.148 2.712 1.00 98.38 93 VAL A CA 1
ATOM 720 C C . VAL A 1 93 ? -6.693 -2.367 2.447 1.00 98.38 93 VAL A C 1
ATOM 722 O O . VAL A 1 93 ? -5.469 -2.262 2.341 1.00 98.38 93 VAL A O 1
ATOM 725 N N . ASP A 1 94 ? -7.332 -3.526 2.374 1.00 97.88 94 ASP A N 1
ATOM 726 C CA . ASP A 1 94 ? -6.678 -4.787 2.069 1.00 97.88 94 ASP A CA 1
ATOM 727 C C . ASP A 1 94 ? -6.682 -5.051 0.560 1.00 97.88 94 ASP A C 1
ATOM 729 O O . ASP A 1 94 ? -7.716 -5.360 -0.028 1.00 97.88 94 ASP A O 1
ATOM 733 N N 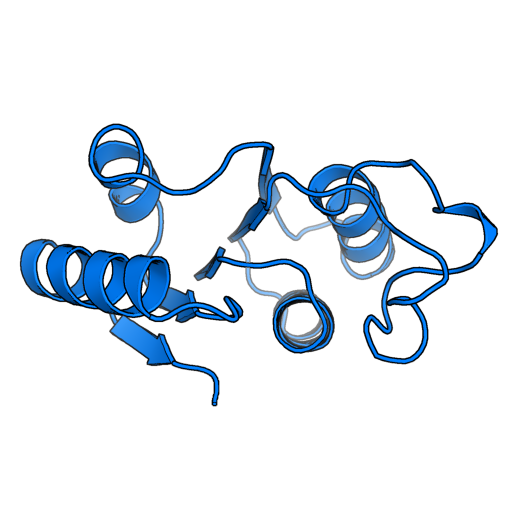. GLY A 1 95 ? -5.503 -4.943 -0.047 1.00 96.12 95 GLY A N 1
ATOM 734 C CA . GLY A 1 95 ? -5.206 -5.377 -1.410 1.00 96.12 95 GLY A CA 1
ATOM 735 C C . GLY A 1 95 ? -4.308 -6.616 -1.448 1.00 96.12 95 GLY A C 1
ATOM 736 O O . GLY A 1 95 ? -3.647 -6.844 -2.463 1.00 96.12 95 GLY A O 1
ATOM 737 N N . SER A 1 96 ? -4.220 -7.371 -0.345 1.00 94.44 96 SER A N 1
ATOM 738 C CA . SER A 1 96 ? -3.450 -8.612 -0.270 1.00 94.44 96 SER A CA 1
ATOM 739 C C . SER A 1 96 ? -4.231 -9.805 -0.823 1.00 94.44 96 SER A C 1
ATOM 741 O O . SER A 1 96 ? -5.463 -9.843 -0.826 1.00 94.44 96 SER A O 1
ATOM 743 N N . ASP A 1 97 ? -3.486 -10.808 -1.268 1.00 90.25 97 ASP A N 1
ATOM 744 C CA . ASP A 1 97 ? -3.972 -12.008 -1.951 1.00 90.25 97 ASP A CA 1
ATOM 745 C C . ASP A 1 97 ? -3.999 -13.255 -1.053 1.00 90.25 97 ASP A C 1
ATOM 747 O O . ASP A 1 97 ? -4.232 -14.362 -1.530 1.00 90.25 97 ASP A O 1
ATOM 751 N N . ASN A 1 98 ? -3.752 -13.107 0.252 1.00 91.69 98 ASN A N 1
ATOM 752 C CA . ASN A 1 98 ? -3.649 -14.246 1.159 1.00 91.69 98 ASN A CA 1
ATOM 753 C C . ASN A 1 98 ? -4.477 -14.062 2.435 1.00 91.69 98 ASN A C 1
ATOM 755 O O . ASN A 1 98 ? -4.531 -12.991 3.045 1.00 91.69 98 ASN A O 1
ATOM 759 N N . PHE A 1 99 ? -5.076 -15.166 2.881 1.00 93.94 99 PHE A N 1
ATOM 760 C CA . PHE A 1 99 ? -5.933 -15.194 4.064 1.00 93.94 99 PHE A CA 1
ATOM 761 C C . PHE A 1 99 ? -5.207 -14.783 5.346 1.00 93.94 99 PHE A C 1
ATOM 763 O O . PHE A 1 99 ? -5.798 -14.125 6.200 1.00 93.94 99 PHE A O 1
ATOM 770 N N . LYS A 1 100 ? -3.917 -15.116 5.484 1.00 95.06 100 LYS A N 1
ATOM 771 C CA . LYS A 1 100 ? -3.136 -14.773 6.681 1.00 95.06 100 LYS A CA 1
ATOM 772 C C . LYS A 1 100 ? -3.100 -13.259 6.900 1.00 95.06 100 LYS A C 1
ATOM 774 O O . LYS A 1 100 ? -3.358 -12.800 8.011 1.00 95.06 100 LYS A O 1
ATOM 779 N N . THR A 1 101 ? -2.822 -12.485 5.852 1.00 96.06 101 THR A N 1
ATOM 780 C CA . THR A 1 101 ? -2.858 -11.022 5.918 1.00 96.06 101 THR A CA 1
ATOM 781 C C . THR A 1 101 ? -4.283 -10.523 6.161 1.00 96.06 101 THR A C 1
ATOM 783 O O . THR A 1 101 ? -4.471 -9.748 7.094 1.00 96.06 101 THR A O 1
ATOM 786 N N . LYS A 1 102 ? -5.295 -11.028 5.441 1.00 96.00 102 LYS A N 1
ATOM 787 C CA . LYS A 1 102 ? -6.716 -10.666 5.649 1.00 96.00 102 LYS A CA 1
ATOM 788 C C . LYS A 1 102 ? -7.158 -10.783 7.112 1.00 96.00 102 LYS A C 1
ATOM 790 O O . LYS A 1 102 ? -7.680 -9.827 7.690 1.00 96.00 102 LYS A O 1
ATOM 795 N N . PHE A 1 103 ? -6.904 -11.930 7.744 1.00 96.88 103 PHE A N 1
ATOM 796 C CA . PHE A 1 103 ? -7.275 -12.161 9.142 1.00 96.88 103 PHE A CA 1
ATOM 797 C C . PHE A 1 103 ? -6.500 -11.270 10.116 1.00 96.88 103 PHE A C 1
ATOM 799 O O . PHE A 1 103 ? -7.084 -10.764 11.077 1.00 96.88 103 PHE A O 1
ATOM 806 N N . LEU A 1 104 ? -5.212 -11.029 9.854 1.00 97.62 104 LEU A N 1
ATOM 807 C CA . LEU A 1 104 ? -4.399 -10.108 10.644 1.00 97.62 104 LEU A CA 1
ATOM 808 C C . LEU A 1 104 ? -4.962 -8.684 10.574 1.00 97.62 104 LEU A C 1
ATOM 810 O O . LEU A 1 104 ? -5.170 -8.061 11.616 1.00 97.62 104 LEU A O 1
ATOM 814 N N . LEU A 1 105 ? -5.265 -8.176 9.377 1.00 98.06 105 LEU A N 1
ATOM 815 C CA . LEU A 1 105 ? -5.837 -6.838 9.215 1.00 98.06 105 LEU A CA 1
ATOM 816 C C . LEU A 1 105 ? -7.173 -6.723 9.953 1.00 98.06 105 LEU A C 1
ATOM 818 O O . LEU A 1 105 ? -7.363 -5.776 10.707 1.00 98.06 105 LEU A O 1
ATOM 822 N N . ASN A 1 106 ? -8.052 -7.722 9.836 1.00 98.00 106 ASN A N 1
ATOM 823 C CA . ASN A 1 106 ? -9.328 -7.754 10.556 1.00 98.00 106 ASN A CA 1
ATOM 824 C C . ASN A 1 106 ? -9.150 -7.713 12.083 1.00 98.00 106 ASN A C 1
ATOM 826 O O . ASN A 1 106 ? -9.765 -6.888 12.759 1.00 98.00 106 ASN A O 1
ATOM 830 N N . LYS A 1 107 ? -8.268 -8.559 12.632 1.00 98.00 107 LYS A N 1
ATOM 831 C CA . LYS A 1 107 ? -7.957 -8.606 14.071 1.00 98.00 107 LYS A CA 1
ATOM 832 C C . LYS A 1 107 ? -7.524 -7.236 14.597 1.00 98.00 107 LYS A C 1
ATOM 834 O O . LYS A 1 107 ? -8.043 -6.763 15.608 1.00 98.00 107 LYS A O 1
ATOM 839 N N . TYR A 1 108 ? -6.578 -6.592 13.919 1.00 98.38 108 TYR A N 1
ATOM 840 C CA . TYR A 1 108 ? -6.021 -5.318 14.373 1.00 98.38 108 TYR A CA 1
ATOM 841 C C . TYR A 1 108 ? -6.949 -4.132 14.105 1.00 98.38 108 TYR A C 1
ATOM 843 O O . TYR A 1 108 ? -7.0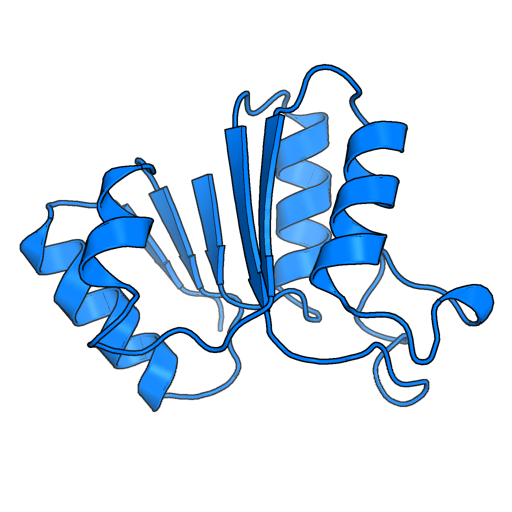22 -3.236 14.944 1.00 98.38 108 TYR A O 1
ATOM 851 N N . SER A 1 109 ? -7.695 -4.133 12.999 1.00 98.31 109 SER A N 1
ATOM 852 C CA . SER A 1 109 ? -8.702 -3.106 12.731 1.00 98.31 109 SER A CA 1
ATOM 853 C C . SER A 1 109 ? -9.807 -3.123 13.784 1.00 98.31 109 SER A C 1
ATOM 855 O O . SER A 1 109 ? -10.135 -2.066 14.313 1.00 98.31 109 SER A O 1
ATOM 857 N N . LYS A 1 110 ? -10.287 -4.306 14.199 1.00 98.00 110 LYS A N 1
ATOM 858 C CA . LYS A 1 110 ? -11.207 -4.432 15.343 1.00 98.00 110 LYS A CA 1
ATOM 859 C C . LYS A 1 110 ? -10.583 -3.914 16.640 1.00 98.00 110 LYS A C 1
ATOM 861 O O . LYS A 1 110 ? -11.193 -3.104 17.326 1.00 98.00 110 LYS A O 1
ATOM 866 N N . LYS A 1 111 ? -9.347 -4.328 16.951 1.00 97.94 111 LYS A N 1
ATOM 867 C CA . LYS A 1 111 ? -8.628 -3.909 18.169 1.00 97.94 111 LYS A CA 1
ATOM 868 C C . LYS A 1 111 ? -8.477 -2.387 18.289 1.00 97.94 111 LYS A C 1
ATOM 870 O O . LYS A 1 111 ? -8.539 -1.860 19.392 1.00 97.94 111 LYS A O 1
ATOM 875 N N . TYR A 1 112 ? -8.239 -1.696 17.176 1.00 97.75 112 TYR A N 1
ATOM 876 C CA . TYR A 1 112 ? -7.967 -0.255 17.146 1.00 97.75 112 TYR A CA 1
ATOM 877 C C . TYR A 1 112 ? -9.131 0.591 16.624 1.00 97.75 112 TYR A C 1
ATOM 879 O O . TYR A 1 112 ? -8.930 1.770 16.330 1.00 97.75 112 TYR A O 1
ATOM 887 N N . ASN A 1 113 ? -10.320 -0.007 16.502 1.00 97.69 113 ASN A N 1
ATOM 888 C CA . ASN A 1 113 ? -11.526 0.620 15.969 1.00 97.69 113 ASN A CA 1
ATOM 889 C C . ASN A 1 113 ? -11.284 1.356 14.634 1.00 97.69 113 ASN A C 1
ATOM 891 O O . ASN A 1 113 ? -11.626 2.526 14.469 1.00 97.69 113 ASN A O 1
ATOM 895 N N . LYS A 1 114 ? -10.609 0.681 13.697 1.00 98.00 114 LYS A N 1
ATOM 896 C CA . LYS A 1 114 ? -10.315 1.195 12.354 1.00 98.00 114 LYS A CA 1
ATOM 897 C C . LYS A 1 114 ? -11.293 0.624 11.341 1.00 98.00 114 LYS A C 1
ATOM 899 O O . LYS A 1 114 ? -11.638 -0.556 11.405 1.00 98.00 114 LYS A O 1
ATOM 904 N N . ILE A 1 115 ? -11.668 1.439 10.358 1.00 98.50 115 ILE A N 1
ATOM 905 C CA . ILE A 1 115 ? -12.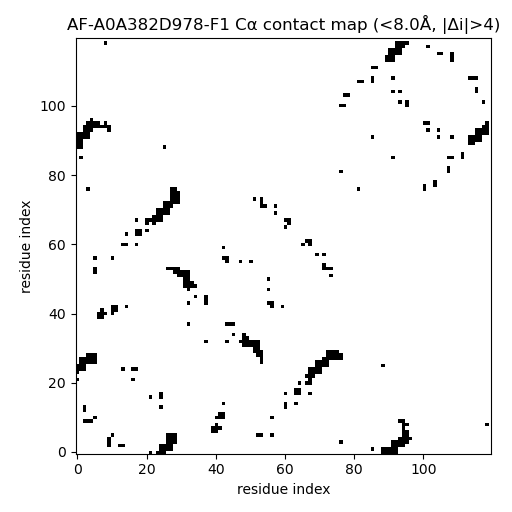455 0.971 9.215 1.00 98.50 115 ILE A CA 1
ATOM 906 C C . ILE A 1 115 ? -11.549 0.092 8.352 1.00 98.50 115 ILE A C 1
ATOM 908 O O . ILE A 1 115 ? -10.471 0.526 7.937 1.00 98.50 115 ILE A O 1
ATOM 912 N N . LEU A 1 116 ? -11.988 -1.137 8.090 1.00 98.50 116 LEU A N 1
ATOM 913 C CA . LEU A 1 116 ? -11.325 -2.063 7.180 1.00 98.50 116 LEU A CA 1
ATOM 914 C C . LEU A 1 116 ? -12.177 -2.250 5.925 1.00 98.50 116 LEU A C 1
ATOM 916 O O . LEU A 1 116 ? -13.324 -2.676 6.018 1.00 98.50 116 LEU A O 1
ATOM 920 N N . ILE A 1 117 ? -11.588 -1.978 4.765 1.00 98.25 117 ILE A N 1
ATOM 921 C CA . ILE A 1 117 ? -12.162 -2.272 3.450 1.00 98.25 117 ILE A CA 1
ATOM 922 C C . ILE A 1 117 ? -11.384 -3.451 2.871 1.00 98.25 117 ILE A C 1
ATOM 924 O O . ILE A 1 117 ? -10.160 -3.377 2.750 1.00 98.25 117 ILE A O 1
ATOM 928 N N . VAL A 1 118 ? -12.076 -4.540 2.540 1.00 96.75 118 VAL A N 1
ATOM 929 C CA . VAL A 1 118 ? -11.450 -5.774 2.051 1.00 96.75 118 VAL A CA 1
ATOM 930 C C . VAL A 1 118 ? -11.689 -5.924 0.557 1.00 96.75 118 VAL A C 1
ATOM 932 O O . VAL A 1 118 ? -12.837 -5.973 0.125 1.00 96.75 118 VAL A O 1
ATOM 935 N N . GLY A 1 119 ? -10.609 -6.002 -0.222 1.00 89.56 119 GLY A N 1
ATOM 936 C CA . GLY A 1 119 ? -10.673 -6.413 -1.619 1.00 89.56 119 GLY A CA 1
ATOM 937 C C . GLY A 1 119 ? -10.883 -7.925 -1.748 1.00 89.56 119 GLY A C 1
ATOM 938 O O . GLY A 1 119 ? -10.321 -8.703 -0.963 1.00 89.56 119 GLY A O 1
ATOM 939 N N . ALA A 1 120 ? -11.699 -8.314 -2.726 1.00 77.81 120 ALA A N 1
ATOM 940 C CA . ALA A 1 120 ? -11.963 -9.700 -3.108 1.00 77.81 120 ALA A CA 1
ATOM 941 C C . ALA A 1 120 ? -11.071 -10.119 -4.281 1.00 77.81 120 ALA A C 1
ATOM 943 O O . ALA A 1 120 ? -10.866 -9.278 -5.187 1.00 77.81 120 ALA A O 1
#

Sequence (120 aa):
VLIVGAGGLGCPIADYLSRAGIGTIGIADFDKINLSNIHRQSLYNSKDIGKFKVDVLKEKIKSINPFTKIKSFKKKITDENFNNIIKSFDIIVDGSDNFKTKFLLNKYSKKYNKILIVGA